Protein AF-A0A3N5GT56-F1 (afdb_monomer_lite)

Foldseek 3Di:
DVVVVVVVVVCVPVVNVVVVVVVVVVVCVVVLVVLLDPCNLVVVLVVLVVCLVVLCVPPVSVVVCPDPVNVVVSVVVSVVSNVVSNVSNVVVVQVVCVVVVHHD

Structure (mmCIF, N/CA/C/O backbone):
data_AF-A0A3N5GT56-F1
#
_entry.id   AF-A0A3N5GT56-F1
#
loop_
_atom_site.group_PDB
_atom_site.id
_atom_site.type_symbol
_atom_site.label_atom_id
_atom_site.label_alt_id
_atom_site.label_comp_id
_atom_site.label_asym_id
_atom_site.label_entity_id
_atom_site.label_seq_id
_atom_site.pdbx_PDB_ins_code
_atom_site.Cartn_x
_atom_site.Cartn_y
_atom_site.Cartn_z
_atom_site.occupancy
_atom_site.B_iso_or_equiv
_atom_site.auth_seq_id
_atom_site.auth_comp_id
_atom_site.auth_asym_id
_atom_site.auth_atom_id
_atom_site.pdbx_PDB_model_num
ATOM 1 N N . MET A 1 1 ? 12.542 -14.770 -20.898 1.00 67.62 1 MET A N 1
ATOM 2 C CA . MET A 1 1 ? 11.797 -13.511 -21.146 1.00 67.62 1 MET A CA 1
ATOM 3 C C . MET A 1 1 ? 10.361 -13.761 -21.601 1.00 67.62 1 MET A C 1
ATOM 5 O O . MET A 1 1 ? 9.485 -13.160 -21.000 1.00 67.62 1 MET A O 1
ATOM 9 N N . ALA A 1 2 ? 10.103 -14.637 -22.587 1.00 88.38 2 ALA A N 1
ATOM 10 C CA . ALA A 1 2 ? 8.740 -14.944 -23.060 1.00 88.38 2 ALA A CA 1
ATOM 11 C C . ALA A 1 2 ? 7.803 -15.403 -21.929 1.00 88.38 2 ALA A C 1
ATOM 13 O O . ALA A 1 2 ? 6.852 -14.704 -21.626 1.00 88.38 2 ALA A O 1
ATOM 14 N N . PHE A 1 3 ? 8.189 -16.441 -21.178 1.00 92.00 3 PHE A N 1
ATOM 15 C CA . PHE A 1 3 ? 7.407 -16.941 -20.038 1.00 92.00 3 PHE A CA 1
ATOM 16 C C . PHE A 1 3 ? 7.010 -15.864 -19.009 1.00 92.00 3 PHE A C 1
ATOM 18 O O . PHE A 1 3 ? 5.872 -15.825 -18.561 1.00 92.00 3 PHE A O 1
ATOM 25 N N . ILE A 1 4 ? 7.936 -14.964 -18.647 1.00 91.44 4 ILE A N 1
ATOM 26 C CA . ILE A 1 4 ? 7.659 -13.877 -17.691 1.00 91.44 4 ILE A CA 1
ATOM 27 C C . ILE A 1 4 ? 6.618 -12.917 -18.274 1.00 91.44 4 ILE A C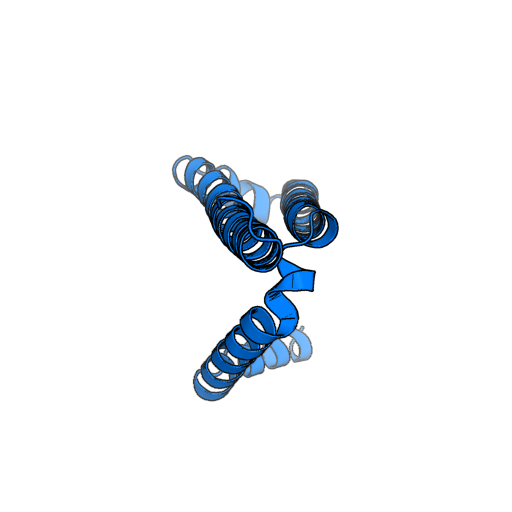 1
ATOM 29 O O . ILE A 1 4 ? 5.677 -12.536 -17.585 1.00 91.44 4 ILE A O 1
ATOM 33 N N . LYS A 1 5 ? 6.771 -12.542 -19.549 1.00 88.94 5 LYS A N 1
ATOM 34 C CA . LYS A 1 5 ? 5.806 -11.682 -20.242 1.00 88.94 5 LYS A CA 1
ATOM 35 C C . LYS A 1 5 ? 4.441 -12.356 -20.340 1.00 88.94 5 LYS A C 1
ATOM 37 O O . LYS A 1 5 ? 3.449 -11.716 -20.025 1.00 88.94 5 LYS A O 1
ATOM 42 N N . ASP A 1 6 ? 4.396 -13.634 -20.695 1.00 95.31 6 ASP A N 1
ATOM 43 C CA . ASP A 1 6 ? 3.153 -14.398 -20.818 1.00 95.31 6 ASP A CA 1
ATOM 44 C C . ASP A 1 6 ? 2.435 -14.530 -19.470 1.00 95.31 6 ASP A C 1
ATOM 46 O O . ASP A 1 6 ? 1.218 -14.381 -19.402 1.00 95.31 6 ASP A O 1
ATOM 50 N N . PHE A 1 7 ? 3.185 -14.708 -18.379 1.00 94.75 7 PHE A N 1
ATOM 51 C CA . PHE A 1 7 ? 2.641 -14.695 -17.023 1.00 94.75 7 PHE A CA 1
ATOM 52 C C . PHE A 1 7 ? 1.991 -13.349 -16.668 1.00 94.75 7 PHE A C 1
ATOM 54 O O . PHE A 1 7 ? 0.852 -13.318 -16.203 1.00 94.75 7 PHE A O 1
ATOM 61 N N . PHE A 1 8 ? 2.677 -12.228 -16.914 1.00 94.25 8 PHE A N 1
ATOM 62 C CA . PHE A 1 8 ? 2.103 -10.905 -16.652 1.00 94.25 8 PHE A CA 1
ATOM 63 C C . PHE A 1 8 ? 0.942 -10.571 -17.593 1.00 94.25 8 PHE A C 1
ATOM 65 O O . PHE A 1 8 ? -0.030 -9.973 -17.145 1.00 94.25 8 PHE A O 1
ATOM 72 N N . ASN A 1 9 ? 0.999 -10.997 -18.855 1.00 94.75 9 ASN A N 1
ATOM 73 C CA . ASN A 1 9 ? -0.101 -10.842 -19.806 1.00 94.75 9 ASN A CA 1
ATOM 74 C C . ASN A 1 9 ? -1.345 -11.616 -19.353 1.00 94.75 9 ASN A C 1
ATOM 76 O O . ASN A 1 9 ? -2.447 -11.089 -19.442 1.00 94.75 9 ASN A O 1
ATOM 80 N N . LEU A 1 10 ? -1.175 -12.830 -18.820 1.00 95.31 10 LEU A N 1
ATOM 81 C CA . LEU A 1 10 ? -2.268 -13.604 -18.233 1.00 95.31 10 LEU A CA 1
ATOM 82 C C . LEU A 1 10 ? -2.860 -12.894 -17.010 1.00 95.31 10 LEU A C 1
ATOM 84 O O . LEU A 1 10 ? -4.073 -12.765 -16.906 1.00 95.31 10 LEU A O 1
ATOM 88 N N . LEU A 1 11 ? -2.020 -12.404 -16.091 1.00 93.94 11 LEU A N 1
ATOM 89 C CA . LEU A 1 11 ? -2.493 -11.652 -14.922 1.00 93.94 11 LEU A CA 1
ATOM 90 C C . LEU A 1 11 ? -3.200 -10.343 -15.299 1.00 93.94 11 LEU A C 1
ATOM 92 O O . LEU A 1 11 ? -4.108 -9.914 -14.589 1.00 93.94 11 LEU A O 1
ATOM 96 N N . ALA A 1 12 ? -2.774 -9.715 -16.394 1.00 94.94 12 ALA A N 1
ATOM 97 C CA . ALA A 1 12 ? -3.356 -8.492 -16.929 1.00 94.94 12 ALA A CA 1
ATOM 98 C C . ALA A 1 12 ? -4.572 -8.740 -17.840 1.00 94.94 12 ALA A C 1
ATOM 100 O O . ALA A 1 12 ? -5.203 -7.768 -18.258 1.00 94.94 12 ALA A O 1
ATOM 101 N N . ASP A 1 13 ? -4.926 -9.999 -18.141 1.00 97.25 13 ASP A N 1
ATOM 102 C CA . ASP A 1 13 ? -6.165 -10.311 -18.856 1.00 97.25 13 ASP A CA 1
ATOM 103 C C . ASP A 1 13 ? -7.350 -9.679 -18.104 1.00 97.25 13 ASP A C 1
ATOM 105 O O . ASP A 1 13 ? -7.491 -9.914 -16.901 1.00 97.25 13 ASP A O 1
ATOM 109 N N . PRO A 1 14 ? -8.224 -8.891 -18.761 1.00 97.19 14 PRO A N 1
ATOM 110 C CA . PRO A 1 14 ? -9.245 -8.114 -18.061 1.00 97.19 14 PRO A CA 1
ATOM 111 C C . PRO A 1 14 ? -10.187 -8.950 -17.190 1.00 97.19 14 PRO A C 1
ATOM 113 O O . PRO A 1 14 ? -10.650 -8.479 -16.150 1.00 97.19 14 PRO A O 1
ATOM 116 N N . ARG A 1 15 ? -10.477 -10.195 -17.594 1.00 97.06 15 ARG A N 1
ATOM 117 C CA . ARG A 1 15 ? -11.390 -11.080 -16.861 1.00 97.06 15 ARG A CA 1
ATOM 118 C C . ARG A 1 15 ? -10.719 -11.568 -15.586 1.00 97.06 15 ARG A C 1
ATOM 120 O O . ARG A 1 15 ? -11.315 -11.493 -14.511 1.00 97.06 15 ARG A O 1
ATOM 127 N N . LEU A 1 16 ? -9.474 -12.027 -15.702 1.00 96.69 16 LEU A N 1
ATOM 128 C CA . LEU A 1 16 ? -8.688 -12.468 -14.554 1.00 96.69 16 LEU A CA 1
ATOM 129 C C . LEU A 1 16 ? -8.370 -11.303 -13.626 1.00 96.69 16 LEU A C 1
ATOM 131 O O . LEU A 1 16 ? -8.606 -11.416 -12.428 1.00 96.69 16 LEU A O 1
ATOM 135 N N . PHE A 1 17 ? -7.925 -10.168 -14.161 1.00 95.88 17 PHE A N 1
ATOM 136 C CA . PHE A 1 17 ? -7.617 -8.984 -13.371 1.00 95.88 17 PHE A CA 1
ATOM 137 C C . PHE A 1 17 ? -8.824 -8.524 -12.547 1.00 95.88 17 PHE A C 1
ATOM 139 O O . PHE A 1 17 ? -8.687 -8.265 -11.350 1.00 95.88 17 PHE A O 1
ATOM 146 N N . PHE A 1 18 ? -10.020 -8.481 -13.147 1.00 96.81 18 PHE A N 1
ATOM 147 C CA . PHE A 1 18 ? -11.242 -8.118 -12.429 1.00 96.81 18 PHE A CA 1
ATOM 148 C C . PHE A 1 18 ? -11.562 -9.105 -11.299 1.00 96.81 18 PHE A C 1
ATOM 150 O O . PHE A 1 18 ? -11.749 -8.688 -10.155 1.00 96.81 18 PHE A O 1
ATOM 157 N N . LEU A 1 19 ? -11.569 -10.412 -11.586 1.00 97.81 19 LEU A N 1
ATOM 158 C CA . LEU A 1 19 ? -11.857 -11.443 -10.584 1.00 97.81 19 LEU A CA 1
ATOM 159 C C . LEU A 1 19 ? -10.833 -11.442 -9.444 1.00 97.81 19 LEU A C 1
ATOM 161 O O . LEU A 1 19 ? -11.210 -11.523 -8.275 1.00 97.81 19 LEU A O 1
ATOM 165 N N . LEU A 1 20 ? -9.548 -11.304 -9.771 1.00 96.38 20 LEU A N 1
ATOM 166 C CA . LEU A 1 20 ? -8.469 -11.206 -8.794 1.00 96.38 20 LEU A CA 1
ATOM 167 C C . LEU A 1 20 ? -8.597 -9.939 -7.946 1.00 96.38 20 LEU A C 1
ATOM 169 O O . LEU A 1 20 ? -8.408 -10.014 -6.737 1.00 96.38 20 LEU A O 1
ATOM 173 N N . SER A 1 21 ? -8.967 -8.801 -8.537 1.00 95.25 21 SER A N 1
ATOM 174 C CA . SER A 1 21 ? -9.153 -7.540 -7.806 1.00 95.25 21 SER A CA 1
ATOM 175 C C . SER A 1 21 ? -10.329 -7.612 -6.834 1.00 95.25 21 SER A C 1
ATOM 177 O O . SER A 1 21 ? -10.197 -7.226 -5.672 1.00 95.25 21 SER A O 1
ATOM 179 N N . VAL A 1 22 ? -11.469 -8.158 -7.271 1.00 97.38 22 VAL A N 1
ATOM 180 C CA . VAL A 1 22 ? -12.634 -8.373 -6.400 1.00 97.38 22 VAL A CA 1
ATOM 181 C C . VAL A 1 22 ? -12.298 -9.375 -5.296 1.00 97.38 22 VAL A C 1
ATOM 183 O O . VAL A 1 22 ? -12.580 -9.122 -4.126 1.00 97.38 22 VAL A O 1
ATOM 186 N N . GLY A 1 23 ? -11.641 -10.486 -5.637 1.00 97.81 23 GLY A N 1
ATOM 187 C CA . GLY A 1 23 ? -11.186 -11.474 -4.661 1.00 97.81 23 GLY A CA 1
ATOM 188 C C . GLY A 1 23 ? -10.218 -10.877 -3.638 1.00 97.81 23 GLY A C 1
ATOM 189 O O . GLY A 1 23 ? -10.376 -11.093 -2.437 1.00 97.81 23 GLY A O 1
ATOM 190 N N . ALA A 1 24 ? -9.263 -10.061 -4.089 1.00 95.06 24 ALA A N 1
ATOM 191 C CA . ALA A 1 24 ? -8.338 -9.343 -3.221 1.00 95.06 24 ALA A CA 1
ATOM 192 C C . ALA A 1 24 ? -9.081 -8.388 -2.281 1.00 95.06 24 ALA A C 1
ATOM 194 O O . ALA A 1 24 ? -8.793 -8.380 -1.086 1.00 95.06 24 ALA A O 1
ATOM 195 N N . LEU A 1 25 ? -10.075 -7.646 -2.779 1.00 95.12 25 LEU A N 1
ATOM 196 C CA . LEU A 1 25 ? -10.914 -6.779 -1.951 1.00 95.12 25 LEU A CA 1
ATOM 197 C C . LEU A 1 25 ? -11.669 -7.576 -0.876 1.00 95.12 25 LEU A C 1
ATOM 199 O O . LEU A 1 25 ? -11.649 -7.197 0.295 1.00 95.12 25 LEU A O 1
ATOM 203 N N . VAL A 1 26 ? -12.281 -8.708 -1.241 1.00 97.44 26 VAL A N 1
ATOM 204 C CA . VAL A 1 26 ? -12.970 -9.595 -0.288 1.00 97.44 26 VAL A CA 1
ATOM 205 C C . VAL A 1 26 ? -12.005 -10.084 0.793 1.00 97.44 26 VAL A C 1
ATOM 207 O O . VAL A 1 26 ? -12.319 -10.012 1.981 1.00 97.44 26 VAL A O 1
ATOM 210 N N . VAL A 1 27 ? -10.806 -10.534 0.411 1.00 96.88 27 VAL A N 1
ATOM 211 C CA . VAL A 1 27 ? -9.779 -10.996 1.357 1.00 96.88 27 VAL A CA 1
ATOM 212 C C . VAL A 1 27 ? -9.293 -9.860 2.261 1.00 96.88 27 VAL A C 1
ATOM 214 O O . VAL A 1 27 ? -9.142 -10.073 3.466 1.00 96.88 27 VAL A O 1
ATOM 217 N N . LEU A 1 28 ? -9.086 -8.658 1.714 1.00 94.38 28 LEU A N 1
ATOM 218 C CA . LEU A 1 28 ? -8.678 -7.467 2.464 1.00 94.38 28 LEU A CA 1
ATOM 219 C C . LEU A 1 28 ? -9.694 -7.119 3.555 1.00 94.38 28 LEU A C 1
ATOM 221 O O . LEU A 1 28 ? -9.312 -6.923 4.709 1.00 94.38 28 LEU A O 1
ATOM 225 N N . VAL A 1 29 ? -10.986 -7.105 3.218 1.00 94.31 29 VAL A N 1
ATOM 226 C CA . VAL A 1 29 ? -12.066 -6.810 4.173 1.00 94.31 29 VAL A CA 1
ATOM 227 C C . VAL A 1 29 ? -12.233 -7.942 5.190 1.00 94.31 29 VAL A C 1
ATOM 229 O O . VAL A 1 29 ? -12.361 -7.692 6.392 1.00 94.31 29 VAL A O 1
ATOM 232 N N . TRP A 1 30 ? -12.181 -9.200 4.742 1.00 97.12 30 TRP A N 1
ATOM 233 C CA . TRP A 1 30 ? -12.331 -10.358 5.623 1.00 97.12 30 TRP A CA 1
ATOM 234 C C . TRP A 1 30 ? -11.194 -10.461 6.644 1.00 97.12 30 TRP A C 1
ATOM 236 O O . TRP A 1 30 ? -11.426 -10.753 7.818 1.00 97.12 30 TRP A O 1
ATOM 246 N N . LYS A 1 31 ? -9.956 -10.182 6.226 1.00 97.25 31 LYS A N 1
ATOM 247 C CA . LYS A 1 31 ? -8.762 -10.213 7.082 1.00 97.25 31 LYS A CA 1
ATOM 248 C C . LYS A 1 31 ? -8.319 -8.817 7.522 1.00 97.25 31 LYS A C 1
ATOM 250 O O . LYS A 1 31 ? -7.140 -8.629 7.832 1.00 97.25 31 LYS A O 1
ATOM 255 N N . ARG A 1 32 ? -9.253 -7.858 7.606 1.00 96.31 32 ARG A N 1
ATOM 256 C CA . ARG A 1 32 ? -8.982 -6.446 7.935 1.00 96.31 32 ARG A CA 1
ATOM 257 C C . ARG A 1 32 ? -8.076 -6.258 9.147 1.00 96.31 32 ARG A C 1
ATOM 259 O O . ARG A 1 32 ? -7.183 -5.427 9.110 1.00 96.31 32 ARG A O 1
ATOM 266 N N . GLU A 1 33 ? -8.231 -7.089 10.174 1.00 96.44 33 GLU A N 1
ATOM 267 C CA . GLU A 1 33 ? -7.421 -7.054 11.396 1.00 96.44 33 GLU A CA 1
ATOM 268 C C . GLU A 1 33 ? -5.923 -7.273 11.148 1.00 96.44 33 GLU A C 1
ATOM 270 O O . GLU A 1 33 ? -5.067 -6.613 11.740 1.00 96.44 33 GLU A O 1
ATOM 275 N N . ARG A 1 34 ? -5.588 -8.182 10.226 1.00 96.50 34 ARG A N 1
ATOM 276 C CA . ARG A 1 34 ? -4.201 -8.434 9.838 1.00 96.50 34 ARG A CA 1
ATOM 277 C C . ARG A 1 34 ? -3.658 -7.270 9.018 1.00 96.50 34 ARG A C 1
ATOM 279 O O . ARG A 1 34 ? -2.563 -6.794 9.308 1.00 96.50 34 ARG A O 1
ATOM 286 N N . PHE A 1 35 ? -4.425 -6.795 8.039 1.00 95.94 35 PHE A N 1
ATOM 287 C CA . PHE A 1 35 ? -4.005 -5.712 7.148 1.00 95.94 35 PHE A CA 1
ATOM 288 C C . PHE A 1 35 ? -3.875 -4.360 7.861 1.00 95.94 35 PHE A C 1
ATOM 290 O O . PHE A 1 35 ? -2.941 -3.614 7.588 1.00 95.94 35 PHE A O 1
ATOM 297 N N . ALA A 1 36 ? -4.738 -4.085 8.839 1.00 97.25 36 ALA A N 1
ATOM 298 C CA . ALA A 1 36 ? -4.687 -2.912 9.710 1.00 97.25 36 ALA A CA 1
ATOM 299 C C . ALA A 1 36 ? -3.518 -2.935 10.710 1.00 97.25 36 ALA A C 1
ATOM 301 O O . ALA A 1 36 ? -3.280 -1.949 11.410 1.00 97.25 36 ALA A O 1
ATOM 302 N N . SER A 1 37 ? -2.786 -4.046 10.823 1.00 97.81 37 SER A N 1
ATOM 303 C CA . SER A 1 37 ? -1.669 -4.137 11.759 1.00 97.81 37 SER A CA 1
ATOM 304 C C . SER A 1 37 ? -0.516 -3.206 11.366 1.00 97.81 37 SER A C 1
ATOM 306 O O . SER A 1 37 ? -0.257 -2.956 10.187 1.00 97.81 37 SER A O 1
ATOM 308 N N . ILE A 1 38 ? 0.213 -2.724 12.377 1.00 97.75 38 ILE A N 1
ATOM 309 C CA . ILE A 1 38 ? 1.436 -1.916 12.220 1.00 97.75 38 ILE A CA 1
ATOM 310 C C . ILE A 1 38 ? 2.455 -2.644 11.336 1.00 97.75 38 ILE A C 1
ATOM 312 O O . ILE A 1 38 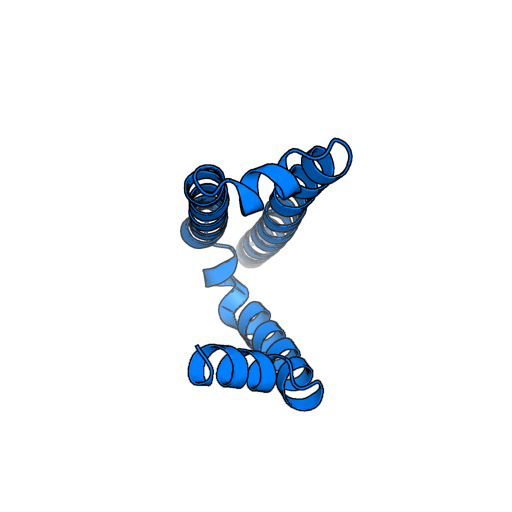? 3.018 -2.043 10.425 1.00 97.75 38 ILE A O 1
ATOM 316 N N . GLY A 1 39 ? 2.641 -3.947 11.568 1.00 97.62 39 GLY A N 1
ATOM 317 C CA . GLY A 1 39 ? 3.580 -4.762 10.802 1.00 97.62 39 GLY A CA 1
ATOM 318 C C . GLY A 1 39 ? 3.248 -4.806 9.312 1.00 97.62 39 GLY A C 1
ATOM 319 O O . GLY A 1 39 ? 4.146 -4.665 8.490 1.00 97.62 39 GLY A O 1
ATOM 320 N N . THR A 1 40 ? 1.970 -4.944 8.946 1.00 96.19 40 THR A N 1
ATOM 321 C CA . THR A 1 40 ? 1.574 -4.935 7.532 1.00 96.19 40 THR A CA 1
ATOM 322 C C . THR A 1 40 ? 1.741 -3.556 6.902 1.00 96.19 40 THR A C 1
ATOM 324 O O . THR A 1 40 ? 2.332 -3.469 5.831 1.00 96.19 40 THR A O 1
ATOM 327 N N . GLY A 1 41 ? 1.299 -2.483 7.563 1.00 96.81 41 GLY A N 1
ATOM 328 C CA . GLY A 1 41 ? 1.412 -1.126 7.016 1.00 96.81 41 GLY A CA 1
ATOM 329 C C . GLY A 1 41 ? 2.849 -0.705 6.742 1.00 96.81 41 GLY A C 1
ATOM 330 O O . GLY A 1 41 ? 3.215 -0.404 5.606 1.00 96.81 41 GLY A O 1
ATOM 331 N N . TYR A 1 42 ? 3.689 -0.739 7.777 1.00 97.75 42 TYR A N 1
ATOM 332 C CA . TYR A 1 42 ? 5.097 -0.376 7.627 1.00 97.75 42 TYR A CA 1
ATOM 333 C C . TYR A 1 42 ? 5.886 -1.406 6.818 1.00 97.75 42 TYR A C 1
ATOM 335 O O . TYR A 1 42 ? 6.838 -1.029 6.145 1.00 97.75 42 TYR A O 1
ATOM 343 N N . GLY A 1 43 ? 5.478 -2.678 6.818 1.00 98.19 43 GLY A N 1
ATOM 344 C CA . GLY A 1 43 ? 6.062 -3.700 5.952 1.00 98.19 43 GLY A CA 1
ATOM 345 C C . GLY A 1 43 ? 5.849 -3.390 4.469 1.00 98.19 43 GLY A C 1
ATOM 346 O O . GLY A 1 43 ? 6.807 -3.408 3.701 1.00 98.19 43 GLY A O 1
ATOM 347 N N . VAL A 1 44 ? 4.623 -3.033 4.070 1.00 97.50 44 VAL A N 1
ATOM 348 C CA . VAL A 1 44 ? 4.311 -2.634 2.685 1.00 97.50 44 VAL A CA 1
ATOM 349 C C . VAL A 1 44 ? 5.079 -1.373 2.294 1.00 97.50 44 VAL A C 1
ATOM 351 O O . VAL A 1 44 ? 5.696 -1.343 1.231 1.00 97.50 44 VAL A O 1
ATOM 354 N N . LEU A 1 45 ? 5.103 -0.354 3.159 1.00 98.12 45 LEU A N 1
ATOM 355 C CA . LEU A 1 45 ? 5.878 0.866 2.910 1.00 98.12 45 LEU A CA 1
ATOM 356 C C . LEU A 1 45 ? 7.382 0.583 2.822 1.00 98.12 45 LEU A C 1
ATOM 358 O O . LEU A 1 45 ? 8.054 1.143 1.965 1.00 98.12 45 LEU A O 1
ATOM 362 N N . GLY A 1 46 ? 7.910 -0.306 3.664 1.00 98.38 46 GLY A N 1
ATOM 363 C CA . GLY A 1 46 ? 9.311 -0.719 3.638 1.00 98.38 46 GLY A CA 1
ATOM 364 C C . GLY A 1 46 ? 9.684 -1.447 2.348 1.00 98.38 46 GLY A C 1
ATOM 365 O O . GLY A 1 46 ? 10.704 -1.125 1.744 1.00 98.38 46 GLY A O 1
ATOM 366 N N . ILE A 1 47 ? 8.837 -2.371 1.881 1.00 98.25 47 ILE A N 1
ATOM 367 C CA . ILE A 1 47 ? 9.017 -3.061 0.594 1.00 98.25 47 ILE A CA 1
ATOM 368 C C . ILE A 1 47 ? 8.975 -2.059 -0.562 1.00 98.25 47 ILE A C 1
ATOM 370 O O . ILE A 1 47 ? 9.818 -2.122 -1.456 1.00 98.25 47 ILE A O 1
ATOM 374 N N . LEU A 1 48 ? 8.036 -1.111 -0.535 1.00 97.50 48 LEU A N 1
ATOM 375 C CA . LEU A 1 48 ? 7.935 -0.077 -1.560 1.00 97.50 48 LEU A CA 1
ATOM 376 C C . LEU A 1 48 ? 9.170 0.833 -1.577 1.00 97.50 48 LEU A C 1
ATOM 378 O O . LEU A 1 48 ? 9.732 1.089 -2.640 1.00 97.50 48 LEU A O 1
ATOM 382 N N . SER A 1 49 ? 9.627 1.281 -0.406 1.00 97.81 49 SER A N 1
ATOM 383 C CA . SER A 1 49 ? 10.866 2.048 -0.262 1.00 97.81 49 SER A CA 1
ATOM 384 C C . SER A 1 49 ? 12.059 1.276 -0.807 1.00 97.81 49 SER A C 1
ATOM 386 O O . SER A 1 49 ? 12.825 1.823 -1.593 1.00 97.81 49 SER A O 1
ATOM 388 N N . ALA A 1 50 ? 12.193 -0.005 -0.452 1.00 98.06 50 ALA A N 1
ATOM 389 C CA . ALA A 1 50 ? 13.248 -0.858 -0.981 1.00 98.06 50 ALA A CA 1
ATOM 390 C C . ALA A 1 50 ? 13.174 -0.936 -2.512 1.00 98.06 50 ALA A C 1
ATOM 392 O O . ALA A 1 50 ? 14.181 -0.709 -3.170 1.00 98.06 50 ALA A O 1
ATOM 393 N N . PHE A 1 51 ? 11.993 -1.167 -3.091 1.00 96.62 51 PHE A N 1
ATOM 394 C CA . PHE A 1 51 ? 11.809 -1.205 -4.543 1.00 96.62 51 PHE A CA 1
ATOM 395 C C . PHE A 1 51 ? 12.284 0.083 -5.231 1.00 96.62 51 PHE A C 1
ATOM 397 O O . PHE A 1 51 ? 13.055 0.008 -6.184 1.00 96.62 51 PHE A O 1
ATOM 404 N N . PHE A 1 52 ? 11.887 1.259 -4.736 1.00 95.94 52 PHE A N 1
ATOM 405 C CA . PHE A 1 52 ? 12.323 2.532 -5.318 1.00 95.94 52 PHE A CA 1
ATOM 406 C C . PHE A 1 52 ? 13.821 2.793 -5.119 1.00 95.94 52 PHE A C 1
ATOM 408 O O . PHE A 1 52 ? 14.477 3.265 -6.046 1.00 95.94 52 PHE A O 1
ATOM 415 N N . LEU A 1 53 ? 14.373 2.466 -3.946 1.00 96.06 53 LEU A N 1
ATOM 416 C CA . LEU A 1 53 ? 15.801 2.627 -3.657 1.00 96.06 53 LEU A CA 1
ATOM 417 C C . LEU A 1 53 ? 16.660 1.711 -4.532 1.00 96.06 53 LEU A C 1
ATOM 419 O O . LEU A 1 53 ? 17.608 2.177 -5.156 1.00 96.06 53 LEU A O 1
ATOM 423 N N . PHE A 1 54 ? 16.314 0.424 -4.617 1.00 95.88 54 PHE A N 1
ATOM 424 C CA . PHE A 1 54 ? 17.014 -0.531 -5.473 1.00 95.88 54 PHE A CA 1
ATOM 425 C C . PHE A 1 54 ? 16.827 -0.197 -6.957 1.00 95.88 54 PHE A C 1
ATOM 427 O O . PHE A 1 54 ? 17.790 -0.221 -7.719 1.00 95.88 54 PHE A O 1
ATOM 434 N N . GLY A 1 55 ? 15.613 0.178 -7.363 1.00 93.88 55 GLY A N 1
ATOM 435 C CA . GLY A 1 55 ? 15.313 0.595 -8.729 1.00 93.88 55 GLY A CA 1
ATOM 436 C C . GLY A 1 55 ? 16.097 1.835 -9.154 1.00 93.88 55 GLY A C 1
ATOM 437 O O . GLY A 1 55 ? 16.498 1.929 -10.306 1.00 93.88 55 GLY A O 1
ATOM 438 N N . ALA A 1 56 ? 16.387 2.768 -8.244 1.00 94.62 56 ALA A N 1
ATOM 439 C CA . ALA A 1 56 ? 17.150 3.977 -8.563 1.00 94.62 56 ALA A CA 1
ATOM 440 C C . ALA A 1 56 ? 18.607 3.710 -8.999 1.00 94.62 56 ALA A C 1
ATOM 442 O O . ALA A 1 56 ? 19.235 4.607 -9.571 1.00 94.62 56 ALA A O 1
ATOM 443 N N . PHE A 1 57 ? 19.143 2.504 -8.764 1.00 96.38 57 PHE A N 1
ATOM 444 C CA . PHE A 1 57 ? 20.434 2.074 -9.315 1.00 96.38 57 PHE A CA 1
ATOM 445 C C . PHE A 1 57 ? 20.352 1.659 -10.793 1.00 96.38 57 PHE A C 1
ATOM 447 O O . PHE A 1 57 ? 21.386 1.622 -11.457 1.00 96.38 57 PHE A O 1
ATOM 454 N N . ASP A 1 58 ? 19.157 1.388 -11.328 1.00 97.06 58 ASP A N 1
ATOM 455 C CA . ASP A 1 58 ? 18.951 1.188 -12.762 1.00 97.06 58 ASP A CA 1
ATOM 456 C C . ASP A 1 58 ? 18.817 2.549 -13.479 1.00 97.06 58 ASP A C 1
ATOM 458 O O . ASP A 1 58 ? 17.928 3.344 -13.144 1.00 97.06 58 ASP A O 1
ATOM 462 N N . PRO A 1 59 ? 19.665 2.850 -14.483 1.00 96.75 59 PRO A N 1
ATOM 463 C CA . PRO A 1 59 ? 19.622 4.132 -15.181 1.00 96.75 59 PRO A CA 1
ATOM 464 C C . PRO A 1 59 ? 18.282 4.417 -15.867 1.00 96.75 59 PRO A C 1
ATOM 466 O O . PRO A 1 59 ? 17.837 5.563 -15.857 1.00 96.75 59 PRO A O 1
ATOM 469 N N . ASN A 1 60 ? 17.614 3.403 -16.432 1.00 96.94 60 ASN A N 1
ATOM 470 C CA . ASN A 1 60 ? 16.340 3.599 -17.128 1.00 96.94 60 ASN A CA 1
ATOM 471 C C . ASN A 1 60 ? 15.224 3.926 -16.137 1.00 96.94 60 ASN A C 1
ATOM 473 O O . ASN A 1 60 ? 14.452 4.855 -16.363 1.00 96.94 60 ASN A O 1
ATOM 477 N N . PHE A 1 61 ? 15.160 3.211 -15.016 1.00 95.56 61 PHE A N 1
ATOM 478 C CA . PHE A 1 61 ? 14.195 3.487 -13.960 1.00 95.56 61 PHE A CA 1
ATOM 479 C C . PHE A 1 61 ? 14.414 4.879 -13.369 1.00 95.56 61 PHE A C 1
ATOM 481 O O . PHE A 1 61 ? 13.465 5.661 -13.283 1.00 95.56 61 PHE A O 1
ATOM 488 N N . ARG A 1 62 ? 15.668 5.232 -13.048 1.00 96.81 62 ARG A N 1
ATOM 489 C CA . ARG A 1 62 ? 16.029 6.559 -12.538 1.00 96.81 62 ARG A CA 1
ATOM 490 C C . ARG A 1 62 ? 15.593 7.671 -13.491 1.00 96.81 62 ARG A C 1
ATOM 492 O O . ARG A 1 62 ? 14.957 8.616 -13.037 1.00 96.81 62 ARG A O 1
ATOM 499 N N . LEU A 1 63 ? 15.853 7.529 -14.794 1.00 97.00 63 LEU A N 1
ATOM 500 C CA . LEU A 1 63 ? 15.427 8.491 -15.821 1.00 97.00 63 LEU A CA 1
ATOM 501 C C . LEU A 1 63 ? 13.912 8.729 -15.839 1.00 97.00 63 LEU A C 1
ATOM 503 O O . LEU A 1 63 ? 13.47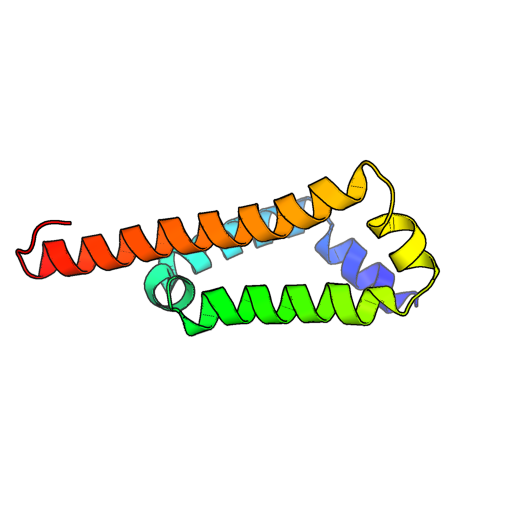5 9.817 -16.212 1.00 97.00 63 LEU A O 1
ATOM 507 N N . ILE A 1 64 ? 13.108 7.733 -15.460 1.00 96.50 64 ILE A N 1
ATOM 508 C CA . ILE A 1 64 ? 11.655 7.872 -15.356 1.00 96.50 64 ILE A CA 1
ATOM 509 C C . ILE A 1 64 ? 11.265 8.510 -14.024 1.00 96.50 64 ILE A C 1
ATOM 511 O O . ILE A 1 64 ? 10.543 9.503 -14.029 1.00 96.50 64 ILE A O 1
ATOM 515 N N . ILE A 1 65 ? 11.724 7.987 -12.887 1.00 95.81 65 ILE A N 1
ATOM 516 C CA . ILE A 1 65 ? 11.240 8.450 -11.575 1.00 95.81 65 ILE A CA 1
ATOM 517 C C . ILE A 1 65 ? 11.721 9.858 -11.203 1.00 95.81 65 ILE A C 1
ATOM 519 O O . ILE A 1 65 ? 11.065 10.524 -10.409 1.00 95.81 65 ILE A O 1
ATOM 523 N N . THR A 1 66 ? 12.834 10.336 -11.776 1.00 95.94 66 THR A N 1
ATOM 524 C CA . THR A 1 66 ? 13.356 11.687 -11.508 1.00 95.94 66 THR A CA 1
ATOM 525 C C . THR A 1 66 ? 12.825 12.752 -12.465 1.00 95.94 66 THR A C 1
ATOM 527 O O . THR A 1 66 ? 13.297 13.888 -12.416 1.00 95.94 66 THR A O 1
ATOM 530 N N . LYS A 1 67 ? 11.879 12.425 -13.358 1.00 97.38 67 LYS A N 1
ATOM 531 C CA . LYS A 1 67 ? 11.226 13.458 -14.174 1.00 97.38 67 LYS A CA 1
ATOM 532 C C . LYS A 1 67 ? 10.464 14.436 -13.266 1.00 97.38 67 LYS A C 1
ATOM 534 O O . LYS A 1 67 ? 9.895 13.985 -12.270 1.00 97.38 67 LYS A O 1
ATOM 539 N N . PRO A 1 68 ? 10.435 15.746 -13.578 1.00 97.38 68 PRO A N 1
ATOM 540 C CA . PRO A 1 68 ? 9.844 16.753 -12.692 1.00 97.38 68 PRO A CA 1
ATOM 541 C C . PRO A 1 68 ? 8.390 16.473 -12.278 1.00 97.38 68 PRO A C 1
ATOM 543 O O . PRO A 1 68 ? 8.008 16.764 -11.150 1.00 97.38 68 PRO A O 1
ATOM 546 N N . ASP A 1 69 ? 7.597 15.882 -13.168 1.00 96.12 69 ASP A N 1
ATOM 547 C CA . ASP A 1 69 ? 6.212 15.453 -12.952 1.00 96.12 69 ASP A CA 1
ATOM 548 C C . ASP A 1 69 ? 6.102 14.132 -12.174 1.00 96.12 69 ASP A C 1
ATOM 550 O O . ASP A 1 69 ? 5.171 13.939 -11.391 1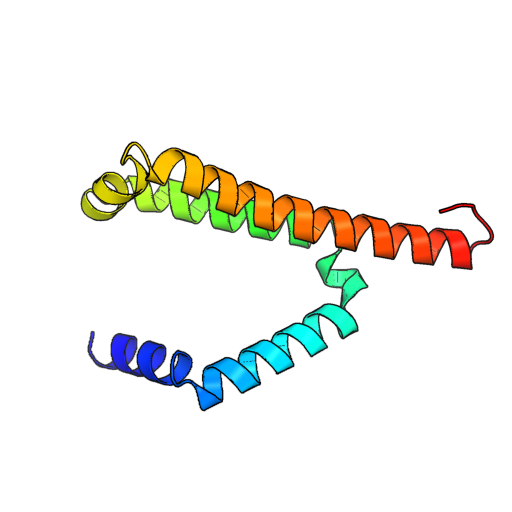.00 96.12 69 ASP A O 1
ATOM 554 N N . ASN A 1 70 ? 7.088 13.247 -12.320 1.00 97.25 70 ASN A N 1
ATOM 555 C CA . ASN A 1 70 ? 7.098 11.950 -11.653 1.00 97.25 70 ASN A CA 1
ATOM 556 C C . ASN A 1 70 ? 7.553 12.017 -10.194 1.00 97.25 70 ASN A C 1
ATOM 558 O O . ASN 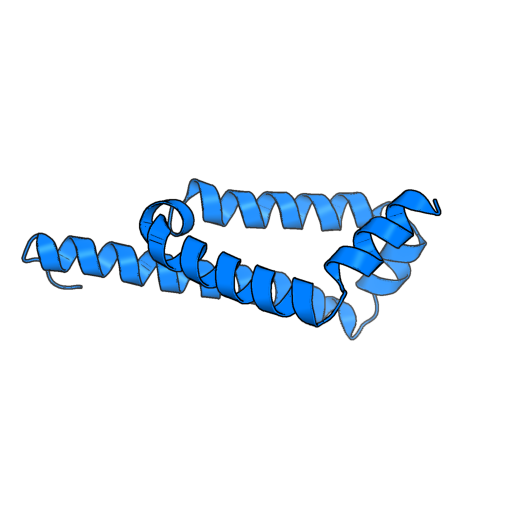A 1 70 ? 7.098 11.196 -9.400 1.00 97.25 70 ASN A O 1
ATOM 562 N N . VAL A 1 71 ? 8.382 12.989 -9.798 1.00 95.50 71 VAL A N 1
ATOM 563 C CA . VAL A 1 71 ? 8.790 13.136 -8.387 1.00 95.50 71 VAL A CA 1
ATOM 564 C C . VAL A 1 71 ? 7.567 13.320 -7.465 1.00 95.50 71 VAL A C 1
ATOM 566 O O . VAL A 1 71 ? 7.439 12.557 -6.500 1.00 95.50 71 VAL A O 1
ATOM 569 N N . PRO A 1 72 ? 6.609 14.227 -7.763 1.00 96.75 72 PRO A N 1
ATOM 570 C CA . PRO A 1 72 ? 5.339 14.283 -7.041 1.00 96.75 72 PRO A CA 1
ATOM 571 C C . PRO A 1 72 ? 4.538 12.976 -7.094 1.00 96.75 72 PRO A C 1
ATOM 573 O O . PRO A 1 72 ? 3.988 12.567 -6.073 1.00 96.75 72 PRO A O 1
ATOM 576 N N . ILE A 1 73 ? 4.490 12.288 -8.241 1.00 96.31 73 ILE A N 1
ATOM 577 C CA . ILE A 1 73 ? 3.740 11.027 -8.398 1.00 96.31 73 ILE A CA 1
ATOM 578 C C . ILE A 1 73 ? 4.298 9.928 -7.490 1.00 96.31 73 ILE A C 1
ATOM 580 O O . ILE A 1 73 ? 3.522 9.226 -6.844 1.00 96.31 73 ILE A O 1
ATOM 584 N N . VAL A 1 74 ? 5.623 9.804 -7.369 1.00 96.50 74 VAL A N 1
ATOM 585 C CA . VAL A 1 74 ? 6.242 8.871 -6.415 1.00 96.50 74 VAL A CA 1
ATOM 586 C C . VAL A 1 74 ? 5.762 9.189 -5.000 1.00 96.50 74 VAL A C 1
ATOM 588 O O . VAL A 1 74 ? 5.277 8.297 -4.306 1.00 96.50 74 VAL A O 1
ATOM 591 N N . GLY A 1 75 ? 5.789 10.463 -4.598 1.00 95.94 75 GLY A N 1
ATOM 592 C CA . GLY A 1 75 ? 5.251 10.899 -3.308 1.00 95.94 75 GLY A CA 1
ATOM 593 C C . GLY A 1 75 ? 3.768 10.558 -3.120 1.00 95.94 75 GLY A C 1
ATOM 594 O O . GLY A 1 75 ? 3.366 10.146 -2.031 1.00 95.94 75 GLY A O 1
ATOM 595 N N . LEU A 1 76 ? 2.945 10.694 -4.163 1.00 97.50 76 LEU A N 1
ATOM 596 C CA . LEU A 1 76 ? 1.527 10.328 -4.126 1.00 97.50 76 LEU A CA 1
ATOM 597 C C . LEU A 1 76 ? 1.317 8.823 -3.940 1.00 97.50 76 LEU A C 1
ATOM 599 O O . LEU A 1 76 ? 0.406 8.442 -3.214 1.00 97.50 76 LEU A O 1
ATOM 603 N N . ILE A 1 77 ? 2.163 7.967 -4.519 1.00 97.06 77 ILE A N 1
ATOM 604 C CA . ILE A 1 77 ? 2.079 6.510 -4.326 1.00 97.06 77 ILE A CA 1
ATOM 605 C C . ILE A 1 77 ? 2.286 6.156 -2.845 1.00 97.06 77 ILE A C 1
ATOM 607 O O . ILE A 1 77 ? 1.488 5.411 -2.271 1.00 97.06 77 ILE A O 1
ATOM 611 N N . PHE A 1 78 ? 3.309 6.730 -2.201 1.00 97.94 78 PHE A N 1
ATOM 612 C CA . PHE A 1 78 ? 3.550 6.519 -0.768 1.00 97.94 78 PHE A CA 1
ATOM 613 C C . PHE A 1 78 ? 2.391 7.029 0.089 1.00 97.94 78 PHE A C 1
ATOM 615 O O . PHE A 1 78 ? 1.927 6.321 0.984 1.00 97.94 78 PHE A O 1
ATOM 622 N N . GLN A 1 79 ? 1.900 8.236 -0.199 1.00 97.94 79 GLN A N 1
ATOM 623 C CA . GLN A 1 79 ? 0.786 8.837 0.533 1.00 97.94 79 GLN A CA 1
ATOM 624 C C . GLN A 1 79 ? -0.501 8.031 0.373 1.00 97.94 79 GLN A C 1
ATOM 626 O O . GLN A 1 79 ? -1.170 7.759 1.366 1.00 97.94 79 GLN A O 1
ATOM 631 N N . LEU A 1 80 ? -0.829 7.605 -0.848 1.00 97.81 80 LEU A N 1
ATOM 632 C CA . LEU A 1 80 ? -2.018 6.810 -1.131 1.00 97.81 80 LEU A CA 1
ATOM 633 C C . LEU A 1 80 ? -2.012 5.526 -0.303 1.00 97.81 80 LEU A C 1
ATOM 635 O O . LEU A 1 80 ? -2.991 5.232 0.380 1.00 97.81 80 LEU A O 1
ATOM 639 N N . ILE A 1 81 ? -0.901 4.791 -0.310 1.00 96.81 81 ILE A N 1
ATOM 640 C CA . ILE A 1 81 ? -0.774 3.549 0.458 1.00 96.81 81 ILE A CA 1
ATOM 641 C C . ILE A 1 81 ? -0.847 3.834 1.960 1.00 96.81 81 ILE A C 1
ATOM 643 O O . ILE A 1 81 ? -1.596 3.160 2.669 1.00 96.81 81 ILE A O 1
ATOM 647 N N . PHE A 1 82 ? -0.121 4.846 2.446 1.00 98.25 82 PHE A N 1
ATOM 648 C CA . PHE A 1 82 ? -0.102 5.194 3.865 1.00 98.25 82 PHE A CA 1
ATOM 649 C C . PHE A 1 82 ? -1.484 5.601 4.377 1.00 98.25 82 PHE A C 1
ATOM 651 O O . PHE A 1 82 ? -1.956 5.018 5.348 1.00 98.25 82 PHE A O 1
ATOM 658 N N . PHE A 1 83 ? -2.153 6.561 3.737 1.00 98.25 83 PHE A N 1
ATOM 659 C CA . PHE A 1 83 ? -3.445 7.062 4.210 1.00 98.25 83 PHE A CA 1
ATOM 660 C C . PHE A 1 83 ? -4.571 6.040 4.030 1.00 98.25 83 PHE A C 1
ATOM 662 O O . PHE A 1 83 ? -5.450 5.944 4.889 1.00 98.25 83 PHE A O 1
ATOM 669 N N . THR A 1 84 ? -4.517 5.210 2.984 1.00 96.06 84 THR A N 1
ATOM 670 C CA . THR A 1 84 ? -5.464 4.095 2.822 1.00 96.06 84 THR A CA 1
ATOM 671 C C . THR A 1 84 ? -5.291 3.071 3.941 1.00 96.06 84 THR A C 1
ATOM 673 O O . THR A 1 84 ? -6.259 2.676 4.585 1.00 96.06 84 THR A O 1
ATOM 676 N N . TRP A 1 85 ? -4.055 2.671 4.245 1.00 97.62 85 TRP A N 1
ATOM 677 C CA . TRP A 1 85 ? -3.799 1.754 5.353 1.00 97.62 85 TRP A CA 1
ATOM 678 C C . TRP A 1 85 ? -4.141 2.377 6.714 1.00 97.62 85 TRP A C 1
ATOM 680 O O . TRP A 1 85 ? -4.782 1.736 7.546 1.00 97.62 85 TRP A O 1
ATOM 690 N N . TYR A 1 86 ? -3.736 3.626 6.946 1.00 98.19 86 TYR A N 1
ATOM 691 C CA . TYR A 1 86 ? -3.921 4.309 8.221 1.00 98.19 86 TYR A CA 1
ATOM 692 C C . TYR A 1 86 ? -5.403 4.510 8.542 1.00 98.19 86 TYR A C 1
ATOM 694 O O . TYR A 1 86 ? -5.818 4.240 9.667 1.00 98.19 86 TYR A O 1
ATOM 702 N N . SER A 1 87 ? -6.215 4.910 7.560 1.00 97.44 87 SER A N 1
ATOM 703 C CA . SER A 1 87 ? -7.667 5.037 7.740 1.00 97.44 87 SER A CA 1
ATOM 704 C C . SER A 1 87 ? -8.317 3.699 8.111 1.00 97.44 87 SER A C 1
ATOM 706 O O . SER A 1 87 ? -9.048 3.632 9.099 1.00 97.44 87 SER A O 1
ATOM 708 N N . MET A 1 88 ? -7.972 2.608 7.418 1.00 96.81 88 MET A N 1
ATOM 709 C CA . MET A 1 88 ? -8.445 1.261 7.768 1.00 96.81 88 MET A CA 1
ATOM 710 C C . MET A 1 88 ? -7.972 0.818 9.153 1.00 96.81 88 MET A C 1
ATOM 712 O O . MET A 1 88 ? -8.715 0.179 9.900 1.00 96.81 88 MET A O 1
ATOM 716 N N . ARG A 1 89 ? -6.743 1.184 9.525 1.00 97.44 89 ARG A N 1
ATOM 717 C CA . ARG A 1 89 ? -6.210 0.928 10.857 1.00 97.44 89 ARG A CA 1
ATOM 718 C C . ARG A 1 89 ? -7.010 1.646 11.942 1.00 97.44 89 ARG A C 1
ATOM 720 O O . ARG A 1 89 ? -7.279 1.027 12.970 1.00 97.44 89 ARG A O 1
ATOM 727 N N . GLN A 1 90 ? -7.377 2.909 11.730 1.00 98.12 90 GLN A N 1
ATOM 728 C CA . GLN A 1 90 ? -8.229 3.645 12.666 1.00 98.12 90 GLN A CA 1
ATOM 729 C C . GLN A 1 90 ? -9.623 3.020 12.751 1.00 98.12 90 GLN A C 1
ATOM 731 O O . GLN A 1 90 ? -10.088 2.764 13.853 1.00 98.12 90 GLN A O 1
ATOM 736 N N . ALA A 1 91 ? -10.241 2.663 11.620 1.00 96.94 91 ALA A N 1
ATOM 737 C CA . ALA A 1 91 ? -11.551 2.008 11.613 1.00 96.94 91 ALA A CA 1
ATOM 738 C C . ALA A 1 91 ?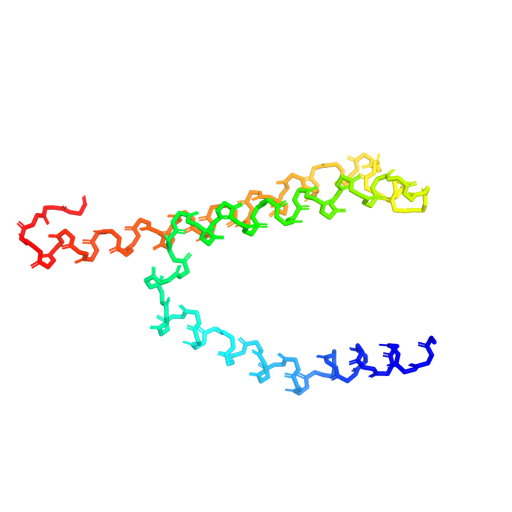 -11.568 0.735 12.480 1.00 96.94 91 ALA A C 1
ATOM 740 O O . ALA A 1 91 ? -12.412 0.582 13.357 1.00 96.94 91 ALA A O 1
ATOM 741 N N . VAL A 1 92 ? -10.566 -0.134 12.315 1.00 97.56 92 VAL A N 1
ATOM 742 C CA . VAL A 1 92 ? -10.436 -1.371 13.101 1.00 97.56 92 VAL A CA 1
ATOM 743 C C . VAL A 1 92 ? -10.192 -1.105 14.594 1.00 97.56 92 VAL A C 1
ATOM 745 O O . VAL A 1 92 ? -10.694 -1.837 15.446 1.00 97.56 92 VAL A O 1
ATOM 748 N N . LEU A 1 93 ? -9.414 -0.076 14.944 1.00 98.06 93 LEU A N 1
ATOM 749 C CA . LEU A 1 93 ? -9.221 0.302 16.347 1.00 98.06 93 LEU A CA 1
ATOM 750 C C . LEU A 1 93 ? -10.509 0.832 16.978 1.00 98.06 93 LEU A C 1
ATOM 752 O O . LEU A 1 93 ? -10.815 0.475 18.116 1.00 98.06 93 LEU A O 1
ATOM 756 N N . ASN A 1 94 ? -11.255 1.644 16.237 1.00 98.19 94 ASN A N 1
ATOM 757 C CA . ASN A 1 94 ? -12.503 2.230 16.700 1.00 98.19 94 ASN A CA 1
ATOM 758 C C . ASN A 1 94 ? -13.565 1.139 16.900 1.00 98.19 94 ASN A C 1
ATOM 760 O O . ASN A 1 94 ? -14.217 1.125 17.940 1.00 98.19 94 ASN A O 1
ATOM 764 N N . ASP A 1 95 ? -13.656 0.155 15.996 1.00 97.50 95 ASP A N 1
ATOM 765 C CA . ASP A 1 95 ? -14.521 -1.024 16.167 1.00 97.50 95 ASP A CA 1
ATOM 766 C C . ASP A 1 95 ? -14.230 -1.759 17.488 1.00 97.50 95 ASP A C 1
ATOM 768 O O . ASP A 1 95 ? -15.144 -2.138 18.222 1.00 97.50 95 ASP A O 1
ATOM 772 N N . ARG A 1 96 ? -12.946 -1.940 17.830 1.00 96.94 96 ARG A N 1
ATOM 773 C CA . ARG A 1 96 ? -12.532 -2.599 19.082 1.00 96.94 96 ARG A CA 1
ATOM 774 C C . ARG A 1 96 ? -12.875 -1.776 20.319 1.00 96.94 96 ARG A C 1
ATOM 776 O O . ARG A 1 96 ? -13.274 -2.349 21.329 1.00 96.94 96 ARG A O 1
ATOM 783 N N . ARG A 1 97 ? -12.715 -0.452 20.250 1.00 98.12 97 ARG A N 1
ATOM 784 C CA . ARG A 1 97 ? -13.090 0.469 21.334 1.00 98.12 97 ARG A CA 1
ATOM 785 C C . ARG A 1 97 ? -14.589 0.430 21.587 1.00 98.12 97 ARG A C 1
ATOM 787 O O . ARG A 1 97 ? -14.995 0.213 22.724 1.00 98.12 97 ARG A O 1
ATOM 794 N N . LEU A 1 98 ? -15.390 0.523 20.528 1.00 98.25 98 LEU A N 1
ATOM 795 C CA . LEU A 1 98 ? -16.845 0.425 20.609 1.00 98.25 98 LEU A CA 1
ATOM 796 C C . LEU A 1 98 ? -17.287 -0.919 21.203 1.00 98.25 98 LEU A C 1
ATOM 798 O O . LEU A 1 98 ? -18.129 -0.941 22.098 1.00 98.25 98 LEU A O 1
ATOM 802 N N . ALA A 1 99 ? -16.671 -2.031 20.787 1.00 97.50 99 ALA A N 1
ATOM 803 C CA . ALA A 1 99 ? -16.934 -3.351 21.368 1.00 97.50 99 ALA A CA 1
ATOM 804 C C . ALA A 1 99 ? -16.563 -3.443 22.863 1.00 97.50 99 ALA A C 1
ATOM 806 O O . ALA A 1 99 ? -17.158 -4.226 23.599 1.00 97.50 99 ALA A O 1
ATOM 807 N N . ALA A 1 100 ? -15.608 -2.630 23.319 1.00 97.94 100 ALA A N 1
ATOM 808 C CA . ALA A 1 100 ? -15.223 -2.496 24.722 1.00 97.94 100 ALA A CA 1
ATOM 809 C C . ALA A 1 100 ? -16.032 -1.426 25.489 1.00 97.94 100 ALA A C 1
ATOM 811 O O . ALA A 1 100 ? -15.707 -1.134 26.639 1.00 97.94 100 ALA A O 1
ATOM 812 N N . GLY A 1 101 ? -17.052 -0.814 24.873 1.00 98.06 101 GLY A N 1
ATOM 813 C CA . GLY A 1 101 ? -17.850 0.262 25.474 1.00 98.06 101 GLY A CA 1
ATOM 814 C C . GLY A 1 101 ? -17.120 1.607 25.590 1.00 98.06 101 GLY A C 1
ATOM 815 O O . GLY A 1 101 ? -17.551 2.479 26.342 1.00 98.06 101 GLY A O 1
ATOM 816 N N . GLN A 1 102 ? -16.007 1.780 24.877 1.00 97.69 102 GLN A N 1
ATOM 817 C CA . GLN A 1 102 ? -15.231 3.018 24.817 1.00 97.69 102 GLN A CA 1
ATOM 818 C C . GLN A 1 102 ? -15.686 3.883 23.628 1.00 97.69 102 GLN A C 1
ATOM 820 O O . GLN A 1 102 ? -16.182 3.342 22.636 1.00 97.69 102 GLN A O 1
ATOM 825 N N . PRO A 1 103 ? -15.501 5.216 23.683 1.00 94.94 103 PRO A N 1
ATOM 826 C CA . PRO A 1 103 ? -15.687 6.063 22.508 1.00 94.94 103 PRO A CA 1
ATOM 827 C C . PRO A 1 103 ? -14.692 5.687 21.390 1.00 94.94 103 PRO A C 1
ATOM 829 O O . PRO A 1 103 ? -13.631 5.132 21.696 1.00 94.94 103 PRO A O 1
ATOM 832 N N . PRO A 1 104 ? -15.024 5.972 20.115 1.00 88.94 104 PRO A N 1
ATOM 833 C CA . PRO A 1 104 ? -14.158 5.686 18.971 1.00 88.94 104 PRO A CA 1
ATOM 834 C C . PRO A 1 104 ? -12.816 6.423 19.052 1.00 88.94 104 PRO A C 1
ATOM 836 O O . PRO A 1 104 ? -12.791 7.620 19.411 1.00 88.94 104 PRO A O 1
#

Secondary structure (DSSP, 8-state):
-HHHHHHHHHHTSHHHHHHHHHHHHHHHHHTHHHHTSHHHHHHHHHHHHHHHHHHTTSHHHHHHHTSTTHHHHHHHHHHHHHHHHHHHHHHHHHHHHHHTT---

pLDDT: mean 96.17, std 3.37, range [67.62, 98.38]

Sequence (104 aa):
MAFIKDFFNLLADPRLFFLLSVGALVVLVWKRERFASIGTGYGVLGILSAFFLFGAFDPNFRLIITKPDNVPIVGLIFQLIFFTWYSMRQAVLNDRRLAAGQPP

Radius of gyration: 18.0 Å; chains: 1; bounding box: 38×34×48 Å